Protein AF-A0AAV8ST50-F1 (afdb_monomer)

Secondary structure (DSSP, 8-state):
-EE---SSS-TT-EEEEEE-TTS-EEEEEE--SSSPPPSS--EEE-TTSSEEEEE-TTS-EEEEE-HHHHHHHHHHHHHHHHHHHHHHHHHHHHTS--

Sequence (98 aa):
MAYSADGTSWRNRFFSCGTSKDGESYIFEWNESEGGLPASPRIRFNKDGTLLAVSANDYGIKLLANTDGIRLLRTVENRSYDASRASEAIAKLAVHDM

Solvent-accessible surface area (backbone atoms only — not comparable to full-atom values): 5895 Å² total; per-residue (Å²): 124,52,71,56,80,84,87,64,92,40,86,45,35,39,40,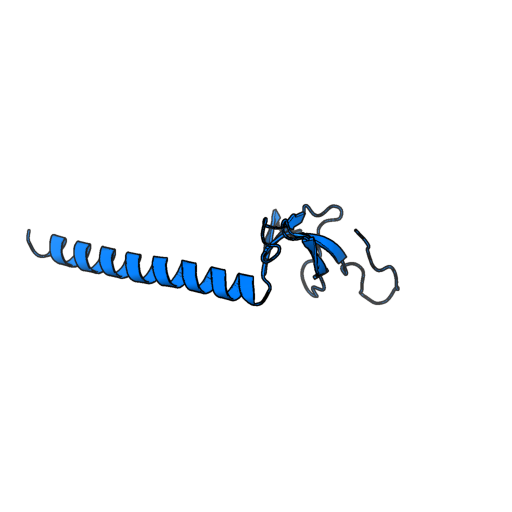45,73,52,64,26,86,88,65,53,74,49,78,46,80,44,78,59,96,76,78,47,64,39,101,78,58,54,76,46,69,47,72,81,60,32,38,39,41,35,39,36,67,84,80,42,75,49,78,47,59,46,74,66,29,49,53,48,53,53,53,53,51,51,54,53,50,54,52,49,52,54,52,49,55,54,53,58,55,63,63,71,77,114

Structure (mmCIF, N/CA/C/O backbone):
data_AF-A0AAV8ST50-F1
#
_entry.id   AF-A0AAV8ST50-F1
#
loop_
_atom_site.group_PDB
_atom_site.id
_atom_site.type_symbol
_atom_site.label_atom_id
_atom_site.label_alt_id
_atom_site.label_comp_id
_atom_site.label_asym_id
_atom_site.label_entity_id
_atom_site.label_seq_id
_atom_site.pdbx_PDB_ins_code
_atom_site.Cartn_x
_atom_site.Cartn_y
_atom_site.Cartn_z
_atom_site.occupancy
_atom_site.B_iso_or_equiv
_atom_site.auth_seq_id
_atom_site.auth_comp_id
_atom_site.auth_asym_id
_atom_site.auth_atom_id
_atom_site.pdbx_PDB_model_num
ATOM 1 N N . MET A 1 1 ? -4.078 -14.366 -6.219 1.00 61.75 1 MET A N 1
ATOM 2 C CA . MET A 1 1 ? -3.713 -13.198 -7.049 1.00 61.75 1 MET A CA 1
ATOM 3 C C . MET A 1 1 ? -4.138 -13.497 -8.470 1.00 61.75 1 MET A C 1
ATOM 5 O O . MET A 1 1 ? -3.898 -14.616 -8.911 1.00 61.75 1 MET A O 1
ATOM 9 N N . ALA A 1 2 ? -4.791 -12.551 -9.141 1.00 61.34 2 ALA A N 1
ATOM 10 C CA . ALA A 1 2 ? -5.241 -12.715 -10.522 1.00 61.34 2 ALA A CA 1
ATOM 11 C C . ALA A 1 2 ? -4.762 -11.537 -11.381 1.00 61.34 2 ALA A C 1
ATOM 13 O O . ALA A 1 2 ? -4.746 -10.395 -10.917 1.00 61.34 2 ALA A O 1
ATOM 14 N N . TYR A 1 3 ? -4.375 -11.841 -12.620 1.00 63.94 3 TYR A N 1
ATOM 15 C CA . TYR A 1 3 ? -3.946 -10.880 -13.635 1.00 63.94 3 TYR A CA 1
ATOM 16 C C . TYR A 1 3 ? -4.950 -10.902 -14.792 1.00 63.94 3 TYR A C 1
ATOM 18 O O . TYR A 1 3 ? -5.408 -11.981 -15.171 1.00 63.94 3 TYR A O 1
ATOM 26 N N . SER A 1 4 ? -5.288 -9.738 -15.354 1.00 61.72 4 SER A N 1
ATOM 27 C CA . SER A 1 4 ? -6.146 -9.673 -16.548 1.00 61.72 4 SER A CA 1
ATOM 28 C C . SER A 1 4 ? -5.357 -10.031 -17.811 1.00 61.72 4 SER A C 1
ATOM 30 O O . SER A 1 4 ? -4.208 -9.617 -17.966 1.00 61.72 4 SER A O 1
ATOM 32 N N . ALA A 1 5 ? -5.966 -10.800 -18.717 1.00 54.38 5 ALA A N 1
ATOM 33 C CA . ALA A 1 5 ? -5.338 -11.295 -19.949 1.00 54.38 5 ALA A CA 1
ATOM 34 C C . ALA A 1 5 ? -5.988 -10.748 -21.240 1.00 54.38 5 ALA A C 1
ATOM 36 O O . ALA A 1 5 ? -5.645 -11.183 -22.337 1.00 54.38 5 ALA A O 1
ATOM 37 N N . ASP A 1 6 ? -6.910 -9.792 -21.137 1.00 57.78 6 ASP A N 1
ATOM 38 C CA . ASP A 1 6 ? -7.862 -9.363 -22.175 1.00 57.78 6 ASP A CA 1
ATOM 39 C C . ASP A 1 6 ? -7.309 -8.404 -23.254 1.00 57.78 6 ASP A C 1
ATOM 41 O O . ASP A 1 6 ? -8.026 -7.577 -23.813 1.00 57.78 6 ASP A O 1
ATOM 45 N N . GLY A 1 7 ? -6.034 -8.559 -23.623 1.00 53.72 7 GLY A N 1
ATOM 46 C CA . GLY A 1 7 ? -5.491 -8.147 -24.930 1.00 53.72 7 GLY A CA 1
ATOM 47 C C . GLY A 1 7 ? -5.442 -6.649 -25.280 1.00 53.72 7 GLY A C 1
ATOM 48 O O . GLY A 1 7 ? -4.816 -6.296 -26.274 1.00 53.72 7 GLY A O 1
ATOM 49 N N . THR A 1 8 ? -6.027 -5.755 -24.486 1.00 55.75 8 THR A N 1
ATOM 50 C CA . THR A 1 8 ? -6.107 -4.313 -24.770 1.00 55.75 8 THR A CA 1
ATOM 51 C C . THR A 1 8 ? -5.428 -3.540 -23.645 1.00 55.75 8 THR A C 1
ATOM 53 O O . THR A 1 8 ? -6.045 -3.300 -22.638 1.00 55.75 8 THR A O 1
ATOM 56 N N . SER A 1 9 ? -4.138 -3.196 -23.727 1.00 53.00 9 SER A N 1
ATOM 57 C CA . SER A 1 9 ? -3.388 -2.407 -22.708 1.00 53.00 9 SER A CA 1
ATOM 58 C C . SER A 1 9 ? -3.426 -2.846 -21.218 1.00 53.00 9 SER A C 1
ATOM 60 O O . SER A 1 9 ? -2.781 -2.213 -20.388 1.00 53.00 9 SER A O 1
ATOM 62 N N . TRP A 1 10 ? -4.082 -3.945 -20.834 1.00 53.50 10 TRP A N 1
ATOM 63 C CA . TRP A 1 10 ? -4.303 -4.343 -19.429 1.00 53.50 10 TRP A CA 1
ATOM 64 C C . TRP A 1 10 ? -3.213 -5.220 -18.805 1.00 53.50 10 TRP A C 1
ATOM 66 O O . TRP A 1 10 ? -3.426 -5.825 -17.752 1.00 53.50 10 TRP A O 1
ATOM 76 N N . ARG A 1 11 ? -2.008 -5.264 -19.386 1.00 56.47 11 ARG A N 1
ATOM 77 C CA . ARG A 1 11 ? -0.914 -6.099 -18.853 1.00 56.47 11 ARG A CA 1
ATOM 78 C C . ARG A 1 11 ? -0.498 -5.784 -17.410 1.00 56.47 11 ARG A C 1
ATOM 80 O O . ARG A 1 11 ? 0.216 -6.586 -16.823 1.00 56.47 11 ARG A O 1
ATOM 87 N N . ASN A 1 12 ? -0.990 -4.694 -16.821 1.00 62.22 12 ASN A N 1
ATOM 88 C CA . ASN A 1 12 ? -0.680 -4.293 -15.451 1.00 62.22 12 ASN A CA 1
ATOM 89 C C . ASN A 1 12 ? -1.901 -4.206 -14.531 1.00 62.22 12 ASN A C 1
ATOM 91 O O . ASN A 1 12 ? -1.792 -3.598 -13.466 1.00 62.22 12 ASN A O 1
ATOM 95 N N . ARG A 1 13 ? -3.053 -4.792 -14.899 1.00 71.69 13 ARG A N 1
ATOM 96 C CA . ARG A 1 13 ? -4.159 -4.872 -13.942 1.00 71.69 13 ARG A CA 1
ATOM 97 C C . ARG A 1 13 ? -3.961 -6.048 -13.006 1.00 71.69 13 ARG A C 1
ATOM 99 O O . ARG A 1 13 ? -3.952 -7.207 -13.427 1.00 71.69 13 ARG A O 1
ATOM 106 N N . PHE A 1 14 ? -3.813 -5.722 -11.733 1.00 76.56 14 PHE A N 1
ATOM 107 C CA . PHE A 1 14 ? -3.565 -6.690 -10.685 1.00 76.56 14 PHE A CA 1
ATOM 108 C C . PHE A 1 14 ? -4.685 -6.637 -9.649 1.00 76.56 14 PHE A C 1
ATOM 110 O O . PHE A 1 14 ? -5.026 -5.568 -9.143 1.00 76.56 14 PHE A O 1
ATOM 117 N N . PHE A 1 15 ? -5.225 -7.810 -9.320 1.00 78.12 15 PHE A N 1
ATOM 118 C CA . PHE A 1 15 ? -6.223 -7.961 -8.271 1.00 78.12 15 PHE A CA 1
ATOM 119 C C . PHE A 1 15 ? -5.649 -8.734 -7.085 1.00 78.12 15 PHE A C 1
ATOM 121 O O . PHE A 1 15 ? -5.124 -9.850 -7.225 1.00 78.12 15 PHE A O 1
ATOM 128 N N . SER A 1 16 ? -5.817 -8.157 -5.897 1.00 80.25 16 SER A N 1
ATOM 129 C CA . SER A 1 16 ? -5.548 -8.815 -4.621 1.00 80.25 16 SER A CA 1
ATOM 130 C C . SER A 1 16 ? -6.794 -8.812 -3.760 1.00 80.25 16 SER A C 1
ATOM 132 O O . SER A 1 16 ? -7.520 -7.828 -3.724 1.00 80.25 16 SER A O 1
ATOM 134 N N . CYS A 1 17 ? -7.020 -9.897 -3.035 1.00 84.06 17 CYS A N 1
ATOM 135 C CA . CYS A 1 17 ? -8.045 -9.968 -2.010 1.00 84.06 17 CYS A CA 1
ATOM 136 C C . CYS A 1 17 ? -7.420 -10.420 -0.692 1.00 84.06 17 CYS A C 1
ATOM 138 O O . CYS A 1 17 ? -6.375 -11.078 -0.678 1.00 84.06 17 CYS A O 1
ATOM 140 N N . GLY A 1 18 ? -8.059 -10.063 0.411 1.00 83.38 18 GLY A N 1
ATOM 141 C CA . GLY A 1 18 ? -7.682 -10.536 1.732 1.00 83.38 18 GLY A CA 1
ATOM 142 C C . GLY A 1 18 ? -8.773 -10.254 2.751 1.00 83.38 18 GLY A C 1
ATOM 143 O O . GLY A 1 18 ? -9.815 -9.686 2.431 1.00 83.38 18 GLY A O 1
ATOM 144 N N . THR A 1 19 ? -8.522 -10.684 3.979 1.00 83.00 19 THR A N 1
ATOM 145 C CA . THR A 1 19 ? -9.422 -10.500 5.118 1.00 83.00 19 THR A CA 1
ATOM 146 C C . THR A 1 19 ? -8.665 -9.838 6.261 1.00 83.00 19 THR A C 1
ATOM 148 O O . THR A 1 19 ? -7.487 -10.137 6.489 1.00 83.00 19 THR A O 1
ATOM 151 N N . SER A 1 20 ? -9.308 -8.909 6.965 1.00 81.88 20 SER A N 1
ATOM 152 C CA . SER A 1 20 ? -8.765 -8.290 8.173 1.00 81.88 20 SER A CA 1
ATOM 153 C C . SER A 1 20 ? -8.850 -9.265 9.350 1.00 81.88 20 SER A C 1
ATOM 155 O O . SER A 1 20 ? -9.420 -10.356 9.246 1.00 81.88 20 SER A O 1
ATOM 157 N N . LYS A 1 21 ? -8.288 -8.882 10.501 1.00 76.88 21 LYS A N 1
ATOM 158 C CA . LYS A 1 21 ? -8.413 -9.698 11.721 1.00 76.88 21 LYS A CA 1
ATOM 159 C C . LYS A 1 21 ? -9.835 -9.750 12.277 1.00 76.88 21 LYS A C 1
ATOM 161 O O . LYS A 1 21 ? -10.145 -10.700 12.986 1.00 76.88 21 LYS A O 1
ATOM 166 N N . ASP A 1 22 ? -10.672 -8.784 11.920 1.00 84.69 22 ASP A N 1
ATOM 167 C CA . ASP A 1 22 ? -12.070 -8.714 12.349 1.00 84.69 22 ASP A CA 1
ATOM 168 C C . ASP A 1 22 ? -13.006 -9.468 11.386 1.00 84.69 22 ASP A C 1
ATOM 170 O O . ASP A 1 22 ? -14.211 -9.526 11.604 1.00 84.69 22 ASP A O 1
ATOM 174 N N . GLY A 1 23 ? -12.452 -10.084 10.333 1.00 83.88 23 GLY A N 1
ATOM 175 C CA . GLY A 1 23 ? -13.205 -10.850 9.336 1.00 83.88 23 GLY A CA 1
ATOM 176 C C . GLY A 1 23 ? -13.674 -10.030 8.132 1.00 83.88 23 GLY A C 1
ATOM 177 O O . GLY A 1 23 ? -14.264 -10.591 7.210 1.00 83.88 23 GLY A O 1
ATOM 178 N N . GLU A 1 24 ? -13.366 -8.734 8.090 1.00 84.12 24 GLU A N 1
ATOM 179 C CA . GLU A 1 24 ? -13.742 -7.864 6.975 1.00 84.12 24 GLU A CA 1
ATOM 180 C C . GLU A 1 24 ? -12.957 -8.220 5.714 1.00 84.12 24 GLU A C 1
ATOM 182 O O . GLU A 1 24 ? -11.727 -8.290 5.725 1.00 84.12 24 GLU A O 1
ATOM 187 N N . SER A 1 25 ? -13.670 -8.442 4.613 1.00 85.31 25 SER A N 1
ATOM 188 C CA . SER A 1 25 ? -13.063 -8.776 3.324 1.00 85.31 25 SER A CA 1
ATOM 189 C C . SER A 1 25 ? -12.745 -7.515 2.532 1.00 85.31 25 SER A C 1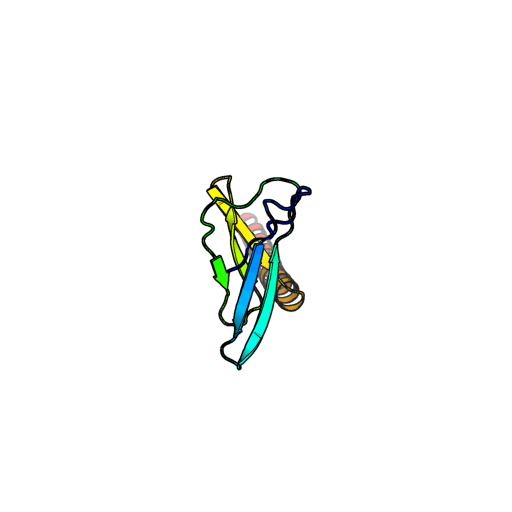
ATOM 191 O O . SER A 1 25 ? -13.570 -6.612 2.425 1.00 85.31 25 SER A O 1
ATOM 193 N N . TYR A 1 26 ? -11.570 -7.476 1.913 1.00 80.69 26 TYR A N 1
ATOM 194 C CA . TYR A 1 26 ? -11.162 -6.392 1.028 1.00 80.69 26 TYR A CA 1
ATOM 195 C C . TYR A 1 26 ? -10.683 -6.935 -0.315 1.00 80.69 26 TYR A C 1
ATOM 197 O O . TYR A 1 26 ? -10.032 -7.980 -0.407 1.00 80.69 26 TYR A O 1
ATOM 205 N N . ILE A 1 27 ? -10.997 -6.189 -1.370 1.00 82.75 27 ILE A N 1
ATOM 206 C CA . ILE A 1 27 ? -10.481 -6.388 -2.720 1.00 82.75 27 ILE A CA 1
ATOM 207 C C . ILE A 1 27 ? -9.750 -5.115 -3.113 1.00 82.75 27 ILE A C 1
ATOM 209 O O . ILE A 1 27 ? -10.228 -4.007 -2.884 1.00 82.75 27 ILE A O 1
ATOM 213 N N . PHE A 1 28 ? -8.581 -5.295 -3.705 1.00 77.31 28 PHE A N 1
ATOM 214 C CA . PHE A 1 28 ? -7.745 -4.234 -4.210 1.00 77.31 28 PHE A CA 1
ATOM 215 C C . PHE A 1 28 ? -7.544 -4.421 -5.709 1.00 77.31 28 PHE A C 1
ATOM 217 O O . PHE A 1 28 ? -7.097 -5.484 -6.148 1.00 77.31 28 PHE A O 1
ATOM 224 N N . GLU A 1 29 ? -7.851 -3.378 -6.472 1.00 79.88 29 GLU A N 1
ATOM 225 C CA . GLU A 1 29 ? -7.540 -3.280 -7.891 1.00 79.88 29 GLU A CA 1
ATOM 226 C C . GLU A 1 29 ? -6.388 -2.296 -8.073 1.00 79.88 29 GLU A C 1
ATOM 228 O O . GLU A 1 29 ? -6.476 -1.127 -7.699 1.00 79.88 29 GLU A O 1
ATOM 233 N N . TRP A 1 30 ? -5.298 -2.778 -8.656 1.00 75.94 30 TRP A N 1
ATOM 234 C CA . TRP A 1 30 ? -4.220 -1.929 -9.128 1.00 75.94 30 TRP A CA 1
ATOM 235 C C . TRP A 1 30 ? -4.376 -1.716 -10.626 1.00 75.94 30 TRP A C 1
ATOM 237 O O . TRP A 1 30 ? -4.335 -2.673 -11.402 1.00 75.94 30 TRP A O 1
ATOM 247 N N . ASN A 1 31 ? -4.532 -0.458 -11.019 1.00 74.88 31 ASN A N 1
ATOM 248 C CA . ASN A 1 31 ? -4.642 -0.039 -12.404 1.00 74.88 31 ASN A CA 1
ATOM 249 C C . ASN A 1 31 ? -3.827 1.242 -12.580 1.00 74.88 31 ASN A C 1
ATOM 251 O O . ASN A 1 31 ? -4.294 2.331 -12.251 1.00 74.88 31 ASN A O 1
ATOM 255 N N . GLU A 1 32 ? -2.586 1.093 -13.035 1.00 67.94 32 GLU A N 1
ATOM 256 C CA . GLU A 1 32 ? -1.688 2.220 -13.260 1.00 67.94 32 GLU A CA 1
ATOM 257 C C . GLU A 1 32 ? -1.287 2.321 -14.734 1.00 67.94 32 GLU A C 1
ATOM 259 O O . GLU A 1 32 ? -0.941 1.317 -15.365 1.00 67.94 32 GLU A O 1
ATOM 264 N N . SER A 1 33 ? -1.326 3.548 -15.265 1.00 62.94 33 SER A N 1
ATOM 265 C CA . SER A 1 33 ? -0.968 3.872 -16.648 1.00 62.94 33 SER A CA 1
ATOM 266 C C . SER A 1 33 ? 0.537 4.038 -16.869 1.00 62.94 33 SER A C 1
ATOM 268 O O . SER A 1 33 ? 1.012 3.768 -17.969 1.00 62.94 33 SER A O 1
ATOM 270 N N . GLU A 1 34 ? 1.296 4.449 -15.848 1.00 58.12 34 GLU A N 1
ATOM 271 C CA . GLU A 1 34 ? 2.740 4.685 -15.934 1.00 58.12 34 GLU A CA 1
ATOM 272 C C . GLU A 1 34 ? 3.495 3.907 -14.851 1.00 58.12 34 GLU A C 1
ATOM 274 O O . GLU A 1 34 ? 3.343 4.159 -13.663 1.00 58.12 34 GLU A O 1
ATOM 279 N N . GLY A 1 35 ? 4.334 2.956 -15.271 1.00 62.09 35 GLY A N 1
ATOM 280 C CA . GLY A 1 35 ? 5.181 2.183 -14.360 1.00 62.09 35 GLY A CA 1
ATOM 281 C C . GLY A 1 35 ? 4.459 0.989 -13.744 1.00 62.09 35 GLY A C 1
ATOM 282 O O . GLY A 1 35 ? 4.113 0.990 -12.572 1.00 62.09 35 GLY A O 1
ATOM 283 N N . GLY A 1 36 ? 4.272 -0.065 -14.543 1.00 72.12 36 GLY A N 1
ATOM 284 C CA . GLY A 1 36 ? 3.696 -1.330 -14.088 1.00 72.12 36 GLY A CA 1
ATOM 285 C C . GLY A 1 36 ? 4.351 -1.925 -12.843 1.00 72.12 36 GLY A C 1
ATOM 286 O O . GLY A 1 36 ? 5.410 -1.495 -12.388 1.00 72.12 36 GLY A O 1
ATOM 287 N N . LEU A 1 37 ? 3.743 -2.984 -12.323 1.00 78.56 37 LEU A N 1
ATOM 288 C CA . LEU A 1 37 ? 4.346 -3.781 -11.261 1.00 78.56 37 LEU A CA 1
ATOM 289 C C . LEU A 1 37 ? 5.453 -4.690 -11.828 1.00 78.56 37 LEU A C 1
ATOM 291 O O . LEU A 1 37 ? 5.418 -5.036 -13.014 1.00 78.56 37 LEU A O 1
ATOM 295 N N . PRO A 1 38 ? 6.437 -5.101 -11.012 1.00 78.19 38 PRO A N 1
ATOM 296 C CA . PRO A 1 38 ? 7.361 -6.161 -11.399 1.00 78.19 38 PRO A CA 1
ATOM 297 C C . PRO A 1 38 ? 6.605 -7.464 -11.651 1.00 78.19 38 PRO A C 1
ATOM 299 O O . PRO A 1 38 ? 5.502 -7.659 -11.144 1.00 78.19 38 PRO A O 1
ATOM 302 N N . ALA A 1 39 ? 7.222 -8.384 -12.398 1.00 76.81 39 ALA A N 1
ATOM 303 C CA . ALA A 1 39 ? 6.618 -9.679 -12.734 1.00 76.81 39 ALA A CA 1
ATOM 304 C C . ALA A 1 39 ? 6.142 -10.461 -11.491 1.00 76.81 39 ALA A C 1
ATOM 306 O O . ALA A 1 39 ? 5.133 -11.158 -11.548 1.00 76.81 39 ALA A O 1
ATOM 307 N N . SER A 1 40 ? 6.838 -10.286 -10.362 1.00 77.81 40 SER A N 1
ATOM 308 C CA . SER A 1 40 ? 6.497 -10.878 -9.066 1.00 77.81 40 SER A CA 1
ATOM 309 C C . SER A 1 40 ? 6.460 -9.797 -7.978 1.00 77.81 40 SER A C 1
ATOM 311 O O . SER A 1 40 ? 7.445 -9.628 -7.251 1.00 77.81 40 SER A O 1
ATOM 313 N N . PRO A 1 41 ? 5.358 -9.037 -7.850 1.00 82.88 41 PRO A N 1
ATOM 314 C CA . PRO A 1 41 ? 5.263 -7.985 -6.853 1.00 82.88 41 PRO A CA 1
ATOM 315 C C . PRO A 1 41 ? 5.118 -8.573 -5.448 1.00 82.88 41 PRO A C 1
ATOM 317 O O . PRO A 1 41 ? 4.350 -9.505 -5.207 1.00 82.88 41 PRO A O 1
ATOM 320 N N . ARG A 1 42 ? 5.848 -8.005 -4.486 1.00 85.94 42 ARG A N 1
ATOM 321 C CA . ARG A 1 42 ? 5.654 -8.273 -3.059 1.00 85.94 42 ARG A CA 1
ATOM 322 C C . ARG A 1 42 ? 4.566 -7.366 -2.523 1.00 85.94 42 ARG A C 1
ATOM 324 O O . ARG A 1 42 ? 4.616 -6.156 -2.716 1.00 85.94 42 ARG A O 1
ATOM 331 N N . ILE A 1 43 ? 3.613 -7.979 -1.830 1.00 86.56 43 ILE A N 1
ATOM 332 C CA . ILE A 1 43 ? 2.392 -7.321 -1.376 1.00 86.56 43 ILE A CA 1
ATOM 333 C C . ILE A 1 43 ? 2.188 -7.605 0.106 1.00 86.56 43 ILE A C 1
ATOM 335 O O . ILE A 1 43 ? 2.371 -8.740 0.566 1.00 86.56 43 ILE A O 1
ATOM 339 N N . ARG A 1 44 ? 1.834 -6.565 0.862 1.00 89.44 44 ARG A N 1
ATOM 340 C CA . ARG A 1 44 ? 1.523 -6.647 2.291 1.00 89.44 44 ARG A CA 1
ATOM 341 C C . ARG A 1 44 ? 0.348 -5.743 2.627 1.00 89.44 44 ARG A C 1
ATOM 343 O O . ARG A 1 44 ? 0.396 -4.552 2.341 1.00 89.44 44 ARG A O 1
ATOM 350 N N . PHE A 1 45 ? -0.650 -6.307 3.294 1.00 86.69 45 PHE A N 1
ATOM 351 C CA . PHE A 1 45 ? -1.695 -5.534 3.955 1.00 86.69 45 PHE A CA 1
ATOM 352 C C . PHE A 1 45 ? -1.282 -5.247 5.393 1.00 86.69 45 PHE A C 1
ATOM 354 O O . PHE A 1 45 ? -0.653 -6.086 6.048 1.00 86.69 45 PHE A O 1
ATOM 361 N N . ASN A 1 46 ? -1.643 -4.069 5.894 1.00 88.38 46 ASN A N 1
ATOM 362 C CA . ASN A 1 46 ? -1.630 -3.855 7.332 1.00 88.38 46 ASN A CA 1
ATOM 363 C C . ASN A 1 46 ? -2.735 -4.689 8.007 1.00 88.38 46 ASN A C 1
ATOM 365 O O . ASN A 1 46 ? -3.663 -5.183 7.366 1.00 88.38 46 ASN A O 1
ATOM 369 N N . LYS A 1 47 ? -2.622 -4.845 9.330 1.00 86.75 47 LYS A N 1
ATOM 370 C CA . LYS A 1 47 ? -3.555 -5.640 10.144 1.00 86.75 47 LYS A CA 1
ATOM 371 C C . LYS A 1 47 ? -5.019 -5.219 9.952 1.00 86.75 47 LYS A C 1
ATOM 373 O O . LYS A 1 47 ? -5.891 -6.086 9.941 1.00 86.75 47 LYS A O 1
ATOM 378 N N . ASP A 1 48 ? -5.245 -3.920 9.804 1.00 87.44 48 ASP A N 1
ATOM 379 C CA . ASP A 1 48 ? -6.581 -3.326 9.767 1.00 87.44 48 ASP A CA 1
ATOM 380 C C . ASP A 1 48 ? -7.169 -3.305 8.344 1.00 87.44 48 ASP A C 1
ATOM 382 O O . ASP A 1 48 ? -8.313 -2.914 8.154 1.00 87.44 48 ASP A O 1
ATOM 386 N N . GLY A 1 49 ? -6.399 -3.714 7.326 1.00 86.38 49 GLY A N 1
ATOM 387 C CA . GLY A 1 49 ? -6.830 -3.713 5.922 1.00 86.38 49 GLY A CA 1
ATOM 388 C C . GLY A 1 49 ? -6.956 -2.321 5.288 1.00 86.38 49 GLY A C 1
ATOM 389 O O . GLY A 1 49 ? -7.473 -2.197 4.182 1.00 86.38 49 GLY A O 1
ATOM 390 N N . THR A 1 50 ? -6.487 -1.267 5.960 1.00 88.94 50 THR A N 1
ATOM 391 C CA . THR A 1 50 ? -6.579 0.126 5.493 1.00 88.94 50 THR A CA 1
ATOM 392 C C . THR A 1 50 ? -5.414 0.567 4.604 1.00 88.94 50 THR A C 1
ATOM 394 O O . THR A 1 50 ? -5.546 1.549 3.871 1.00 88.94 50 THR A O 1
ATOM 397 N N . LEU A 1 51 ? -4.283 -0.150 4.647 1.00 90.25 51 LEU A N 1
ATOM 398 C CA . LEU A 1 51 ? -3.063 0.144 3.891 1.00 90.25 51 LEU A CA 1
ATOM 399 C C . LEU A 1 51 ? -2.551 -1.097 3.152 1.00 90.25 51 LEU A C 1
ATOM 401 O O . LEU A 1 51 ? -2.480 -2.192 3.719 1.00 90.25 51 LEU A O 1
ATOM 405 N N . LEU A 1 52 ? -2.101 -0.890 1.916 1.00 89.38 52 LEU A N 1
ATOM 406 C CA . LEU A 1 52 ? -1.454 -1.887 1.073 1.00 89.38 52 LEU A CA 1
ATOM 407 C C . LEU A 1 52 ? -0.085 -1.384 0.608 1.00 89.38 52 LEU A C 1
ATOM 409 O O . LEU A 1 52 ? 0.007 -0.338 -0.027 1.00 89.38 52 LEU A O 1
ATOM 413 N N . ALA A 1 53 ? 0.970 -2.148 0.883 1.00 90.81 53 ALA A N 1
ATOM 414 C CA . ALA A 1 53 ? 2.306 -1.902 0.351 1.00 90.81 53 ALA A CA 1
ATOM 415 C C . ALA A 1 53 ? 2.594 -2.844 -0.820 1.00 90.81 53 ALA A C 1
ATOM 417 O O . ALA A 1 53 ? 2.418 -4.060 -0.687 1.00 90.81 53 ALA A O 1
ATOM 418 N N . VAL A 1 54 ? 3.067 -2.286 -1.937 1.00 88.06 54 VAL A N 1
ATOM 419 C CA . VAL A 1 54 ? 3.402 -3.017 -3.165 1.00 88.06 54 VAL A CA 1
ATOM 420 C C . VAL A 1 54 ? 4.809 -2.639 -3.628 1.00 88.06 54 VAL A C 1
ATOM 422 O O . VAL A 1 54 ? 5.142 -1.458 -3.707 1.00 88.06 54 VAL A O 1
ATOM 425 N N . SER A 1 55 ? 5.648 -3.627 -3.947 1.00 87.62 55 SER A N 1
ATOM 426 C CA . SER A 1 55 ? 6.940 -3.372 -4.605 1.00 87.62 55 SER A CA 1
ATOM 427 C C . SER A 1 55 ? 6.736 -2.903 -6.047 1.00 87.62 55 SER A C 1
ATOM 429 O O . SER A 1 55 ? 5.996 -3.554 -6.789 1.00 87.62 55 SER A O 1
ATOM 431 N N . ALA A 1 56 ? 7.436 -1.851 -6.455 1.00 85.69 56 ALA A N 1
ATOM 432 C CA . ALA A 1 56 ? 7.359 -1.262 -7.787 1.00 85.69 56 ALA A CA 1
ATOM 433 C C . ALA A 1 56 ? 8.618 -1.547 -8.631 1.00 85.69 56 ALA A C 1
ATOM 435 O O . ALA A 1 56 ? 9.631 -2.037 -8.129 1.00 85.69 56 ALA A O 1
ATOM 436 N N . ASN A 1 57 ? 8.527 -1.294 -9.941 1.00 82.44 57 ASN A N 1
ATOM 437 C CA . ASN A 1 57 ? 9.590 -1.597 -10.912 1.00 82.44 57 ASN A CA 1
ATOM 438 C C . ASN A 1 57 ? 10.849 -0.726 -10.767 1.00 82.44 57 ASN A C 1
ATOM 440 O O . ASN A 1 57 ? 11.921 -1.113 -11.217 1.00 82.44 57 ASN A O 1
ATOM 444 N N . ASP A 1 58 ? 10.732 0.426 -10.123 1.00 83.38 58 ASP A N 1
ATOM 445 C CA . ASP A 1 58 ? 11.806 1.382 -9.842 1.00 83.38 58 ASP A CA 1
ATOM 446 C C . ASP A 1 58 ? 12.573 1.061 -8.547 1.00 83.38 58 ASP A C 1
ATOM 448 O O . ASP A 1 58 ? 13.230 1.928 -7.976 1.00 83.38 58 ASP A O 1
ATOM 452 N N . TYR A 1 59 ? 12.478 -0.183 -8.062 1.00 81.38 59 TYR A N 1
ATOM 453 C CA . TYR A 1 59 ? 12.955 -0.614 -6.741 1.00 81.38 59 TYR A CA 1
ATOM 454 C C . TYR A 1 59 ? 12.277 0.114 -5.564 1.00 81.38 59 TYR A C 1
ATOM 456 O O . TYR A 1 59 ? 12.692 -0.051 -4.414 1.00 81.38 59 TYR A O 1
ATOM 464 N N . GLY A 1 60 ? 11.215 0.880 -5.827 1.00 86.19 60 GLY A N 1
ATOM 465 C CA . GLY A 1 60 ? 10.433 1.591 -4.829 1.00 86.19 60 GLY A CA 1
ATOM 466 C C . GLY A 1 60 ? 9.346 0.739 -4.170 1.00 86.19 60 GLY A C 1
ATOM 467 O O . GLY A 1 60 ? 9.059 -0.401 -4.552 1.00 86.19 60 GLY A O 1
ATOM 468 N N . ILE A 1 61 ? 8.704 1.330 -3.159 1.00 89.44 61 ILE A N 1
ATOM 469 C CA . ILE A 1 61 ? 7.489 0.806 -2.527 1.00 89.44 61 ILE A CA 1
ATOM 470 C C . ILE A 1 61 ? 6.375 1.825 -2.738 1.00 89.44 61 ILE A C 1
ATOM 472 O O . ILE A 1 61 ? 6.503 2.982 -2.341 1.00 89.44 61 ILE A O 1
ATOM 476 N N . LYS A 1 62 ? 5.264 1.377 -3.320 1.00 86.38 62 LYS A N 1
ATOM 477 C CA . LYS A 1 62 ? 4.038 2.162 -3.466 1.00 86.38 62 LYS A CA 1
ATOM 478 C C . LYS A 1 62 ? 3.064 1.776 -2.358 1.00 86.38 62 LYS A C 1
ATOM 480 O O . LYS A 1 62 ? 2.818 0.592 -2.118 1.00 86.38 62 LYS A O 1
ATOM 485 N N . LEU A 1 63 ? 2.545 2.785 -1.663 1.00 88.81 63 LEU A N 1
ATOM 486 C CA . LEU A 1 63 ? 1.535 2.634 -0.621 1.00 88.81 63 LEU A CA 1
ATOM 487 C C . LEU A 1 63 ? 0.185 3.060 -1.176 1.00 88.81 63 LEU A C 1
ATOM 489 O O . LEU A 1 63 ? 0.044 4.168 -1.687 1.00 88.81 63 LEU A O 1
ATOM 493 N N . LEU A 1 64 ? -0.809 2.194 -1.033 1.00 87.00 64 LEU A N 1
ATOM 494 C CA . LEU A 1 64 ? -2.196 2.537 -1.301 1.00 87.00 64 LEU A CA 1
ATOM 495 C C . LEU A 1 64 ? -2.971 2.533 -0.003 1.00 87.00 64 LEU A C 1
ATOM 497 O O . LEU A 1 64 ? -2.797 1.653 0.840 1.00 87.00 64 LEU A O 1
ATOM 501 N N . ALA A 1 65 ? -3.833 3.526 0.134 1.00 88.88 65 ALA A N 1
ATO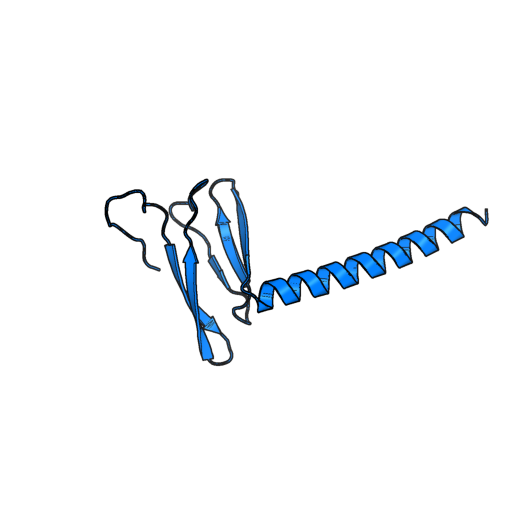M 502 C CA . ALA A 1 65 ? -4.654 3.725 1.305 1.00 88.88 65 ALA A CA 1
ATOM 503 C C . ALA A 1 65 ? -6.107 3.876 0.866 1.00 88.88 65 ALA A C 1
ATOM 505 O O . ALA A 1 65 ? -6.403 4.600 -0.086 1.00 88.88 65 ALA A O 1
ATOM 506 N N . ASN A 1 66 ? -7.015 3.205 1.571 1.00 86.56 66 ASN A N 1
ATOM 507 C CA . ASN A 1 66 ? -8.436 3.515 1.458 1.00 86.56 66 ASN A CA 1
ATOM 508 C C . ASN A 1 66 ? -8.746 4.831 2.202 1.00 86.56 66 ASN A C 1
ATOM 510 O O . ASN A 1 66 ? -7.856 5.462 2.777 1.00 86.56 66 ASN A O 1
ATOM 514 N N . THR A 1 67 ? -10.011 5.255 2.219 1.00 89.81 67 THR A N 1
ATOM 515 C CA . THR A 1 67 ? -10.416 6.489 2.913 1.00 89.81 67 THR A CA 1
ATOM 516 C C . THR A 1 67 ? -9.968 6.507 4.378 1.00 89.81 67 THR A C 1
ATOM 518 O O . THR A 1 67 ? -9.454 7.526 4.838 1.00 89.81 67 THR A O 1
ATOM 521 N N . ASP A 1 68 ? -10.085 5.390 5.099 1.00 89.81 68 ASP A N 1
ATOM 522 C CA . ASP A 1 68 ? -9.669 5.297 6.504 1.00 89.81 68 ASP A CA 1
ATOM 523 C C . ASP A 1 68 ? -8.148 5.371 6.662 1.00 89.81 68 ASP A C 1
ATOM 525 O O . ASP A 1 68 ? -7.647 6.085 7.531 1.00 89.81 68 ASP A O 1
ATOM 529 N N . GLY A 1 69 ? -7.398 4.715 5.776 1.00 91.19 69 GLY A N 1
ATOM 530 C CA . GLY A 1 69 ? -5.942 4.798 5.711 1.00 91.19 69 GLY A CA 1
ATOM 531 C C . GLY A 1 69 ? -5.455 6.218 5.413 1.00 91.19 69 GLY A C 1
ATOM 532 O O . GLY A 1 69 ? -4.532 6.697 6.065 1.00 91.19 69 GLY A O 1
ATOM 533 N N . ILE A 1 70 ? -6.111 6.941 4.499 1.00 91.12 70 ILE A N 1
ATOM 534 C CA . ILE A 1 70 ? -5.798 8.350 4.210 1.00 91.12 70 ILE A CA 1
ATOM 535 C C . ILE A 1 70 ? -6.063 9.221 5.444 1.00 91.12 70 ILE A C 1
ATOM 537 O O . ILE A 1 70 ? -5.259 10.094 5.774 1.00 91.12 70 ILE A O 1
ATOM 541 N N . ARG A 1 71 ? -7.175 8.991 6.154 1.00 91.31 71 ARG A N 1
ATOM 542 C CA . ARG A 1 71 ? -7.495 9.710 7.401 1.00 91.31 71 ARG A CA 1
ATOM 543 C C . ARG A 1 71 ? -6.463 9.434 8.492 1.00 91.31 71 ARG A C 1
ATOM 545 O O . ARG A 1 71 ? -6.058 10.365 9.192 1.00 91.31 71 ARG A O 1
ATOM 552 N N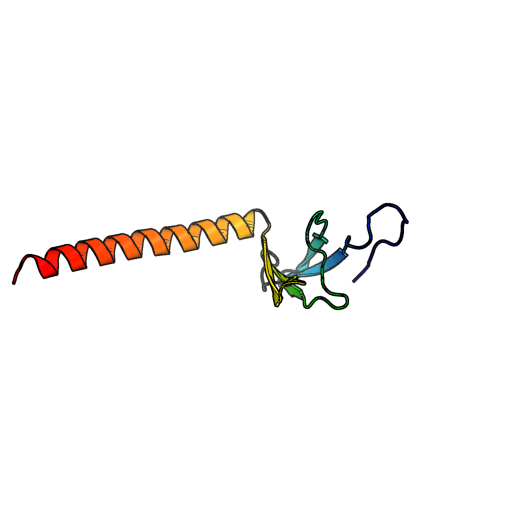 . LEU A 1 72 ? -6.022 8.183 8.615 1.00 87.69 72 LEU A N 1
ATOM 553 C CA . LEU A 1 72 ? -4.965 7.779 9.536 1.00 87.69 72 LEU A CA 1
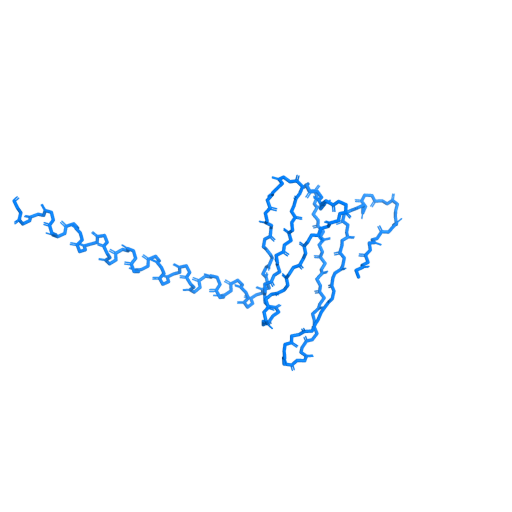ATOM 554 C C . LEU A 1 72 ? -3.647 8.493 9.210 1.00 87.69 72 LEU A C 1
ATOM 556 O O . LEU A 1 72 ? -3.076 9.127 10.096 1.00 87.69 72 LEU A O 1
ATOM 560 N N . LEU A 1 73 ? -3.210 8.451 7.946 1.00 88.88 73 LEU A N 1
ATOM 561 C CA . LEU A 1 73 ? -1.979 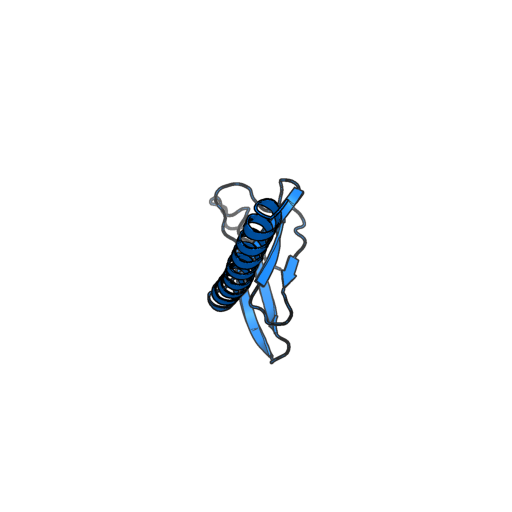9.103 7.487 1.00 88.88 73 LEU A CA 1
ATOM 562 C C . LEU A 1 73 ? -1.997 10.606 7.789 1.00 88.88 73 LEU A C 1
ATOM 564 O O . LEU A 1 73 ? -1.087 11.105 8.446 1.00 88.88 73 LEU A O 1
ATOM 568 N N . ARG A 1 74 ? -3.088 11.300 7.445 1.00 86.19 74 ARG A N 1
ATOM 569 C CA . ARG A 1 74 ? -3.245 12.736 7.731 1.00 86.19 74 ARG A CA 1
ATOM 570 C C . ARG A 1 74 ? -3.204 13.059 9.225 1.00 86.19 74 ARG A C 1
ATOM 572 O O . ARG A 1 74 ? -2.655 14.081 9.618 1.00 86.19 74 ARG A O 1
ATOM 579 N N . THR A 1 75 ? -3.779 12.206 10.073 1.00 81.38 75 THR A N 1
ATOM 580 C CA . THR A 1 75 ? -3.781 12.421 11.531 1.00 81.38 75 THR A CA 1
ATOM 581 C C . THR A 1 75 ? -2.375 12.284 12.120 1.00 81.38 75 THR A C 1
ATOM 583 O O . THR A 1 75 ? -1.982 13.073 12.983 1.00 81.38 75 THR A O 1
ATOM 586 N N . VAL A 1 76 ? -1.611 11.291 11.653 1.00 74.56 76 VAL A N 1
ATOM 587 C CA . VAL A 1 76 ? -0.220 11.069 12.074 1.00 74.56 76 VAL A CA 1
ATOM 588 C C . VAL A 1 76 ? 0.671 12.223 11.615 1.00 74.56 76 VAL A C 1
ATOM 590 O O . VAL A 1 76 ? 1.403 12.783 12.432 1.00 74.56 76 VAL A O 1
ATOM 593 N N . GLU A 1 77 ? 0.557 12.629 10.349 1.00 72.19 77 GLU A N 1
ATOM 594 C CA . GLU A 1 77 ? 1.306 13.760 9.795 1.00 72.19 77 GLU A CA 1
ATOM 595 C C . GLU A 1 77 ? 1.016 15.052 10.565 1.00 72.19 77 GLU A C 1
ATOM 597 O O . GLU A 1 77 ? 1.951 15.731 10.988 1.00 72.19 77 GLU A O 1
ATOM 602 N N . ASN A 1 78 ? -0.253 15.349 10.859 1.00 66.56 78 ASN A N 1
ATOM 603 C CA . ASN A 1 78 ? -0.624 16.581 11.555 1.00 66.56 78 ASN A CA 1
ATOM 604 C C . ASN A 1 78 ? -0.060 16.650 12.986 1.00 66.56 78 ASN A C 1
ATOM 606 O O . ASN A 1 78 ? 0.451 17.689 13.397 1.00 66.56 78 ASN A O 1
ATOM 610 N N . ARG A 1 79 ? -0.068 15.535 13.735 1.00 62.66 79 ARG A N 1
ATOM 611 C CA . ARG A 1 79 ? 0.583 15.476 15.060 1.00 62.66 79 ARG A CA 1
ATOM 612 C C . ARG A 1 79 ? 2.091 15.680 14.977 1.00 62.66 79 ARG A C 1
ATOM 614 O O . ARG A 1 79 ? 2.655 16.361 15.828 1.00 62.66 79 ARG A O 1
ATOM 621 N N . SER A 1 80 ? 2.742 15.069 13.987 1.00 65.81 80 SER A N 1
ATOM 622 C CA . SER A 1 80 ? 4.190 15.198 13.808 1.00 65.81 80 SER A CA 1
ATOM 623 C C . SER A 1 80 ? 4.590 16.624 13.420 1.00 65.81 80 SER A C 1
ATOM 625 O O . SER A 1 80 ? 5.561 17.157 13.954 1.00 65.81 80 SER A O 1
ATOM 627 N N . TYR A 1 81 ? 3.786 17.273 12.575 1.00 62.09 81 TYR A N 1
ATOM 628 C CA . TYR A 1 81 ? 3.983 18.654 12.160 1.00 62.09 81 TYR A CA 1
ATOM 629 C C . TYR A 1 81 ? 3.812 19.632 13.332 1.00 62.09 81 TYR A C 1
ATOM 631 O O . TYR A 1 81 ? 4.705 20.442 13.579 1.00 62.09 81 TYR A O 1
ATOM 639 N N . ASP A 1 82 ? 2.742 19.516 14.123 1.00 62.34 82 ASP A N 1
ATOM 640 C CA . ASP A 1 82 ? 2.545 20.375 15.302 1.00 62.34 82 ASP A CA 1
ATOM 641 C C . ASP A 1 82 ? 3.639 20.174 16.360 1.00 62.34 82 ASP A C 1
ATOM 643 O O . ASP A 1 82 ? 4.179 21.147 16.893 1.00 62.34 82 ASP A O 1
ATOM 647 N N . ALA A 1 83 ? 4.035 18.924 16.622 1.00 66.94 83 ALA A N 1
ATOM 648 C CA . ALA A 1 83 ? 5.141 18.626 17.529 1.00 66.94 83 ALA A CA 1
ATOM 649 C C . ALA A 1 83 ? 6.471 19.220 17.031 1.00 66.94 83 ALA A C 1
ATOM 651 O O . ALA A 1 83 ? 7.244 19.761 17.823 1.00 66.94 83 ALA A O 1
ATOM 652 N N . SER A 1 84 ? 6.720 19.174 15.717 1.00 71.12 84 SER A N 1
ATOM 653 C CA . SER A 1 84 ? 7.917 19.762 15.109 1.00 71.12 84 SER A CA 1
ATOM 654 C C . SER A 1 84 ? 7.950 21.288 15.243 1.00 71.12 84 SER A C 1
ATOM 656 O O . SER A 1 84 ? 8.988 21.839 15.602 1.00 71.12 84 SER A O 1
ATOM 658 N N . ARG A 1 85 ? 6.809 21.976 15.082 1.00 72.31 85 ARG A N 1
ATOM 659 C CA . ARG A 1 85 ? 6.719 23.434 15.272 1.00 72.31 85 ARG A CA 1
ATOM 660 C C . ARG A 1 85 ? 6.875 23.847 16.729 1.00 72.31 85 ARG A C 1
ATOM 662 O O . ARG A 1 85 ? 7.502 24.867 17.003 1.00 72.31 85 ARG A O 1
ATOM 669 N N . ALA A 1 86 ? 6.334 23.066 17.662 1.00 72.12 86 ALA A N 1
ATOM 670 C CA . ALA A 1 86 ? 6.556 23.289 19.087 1.00 72.12 86 ALA A CA 1
ATOM 671 C C . ALA A 1 86 ? 8.046 23.129 19.443 1.00 72.12 86 ALA A C 1
ATOM 673 O O . ALA A 1 86 ? 8.608 23.980 20.130 1.00 72.12 86 ALA A O 1
ATOM 674 N N . SER A 1 87 ? 8.709 22.097 18.906 1.00 71.38 87 SER A N 1
ATOM 675 C CA . SER A 1 87 ? 10.156 21.896 19.052 1.00 71.38 87 SER A CA 1
ATOM 676 C C . SER A 1 87 ? 10.973 23.044 18.447 1.00 71.38 87 SER A C 1
ATOM 678 O O . SER A 1 87 ? 11.932 23.501 19.063 1.00 71.38 87 SER A O 1
ATOM 680 N N . GLU A 1 88 ? 10.609 23.524 17.257 1.00 71.25 88 GLU A N 1
ATOM 681 C CA 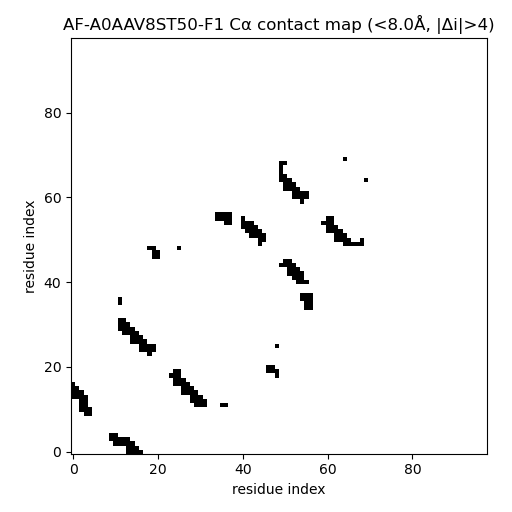. GLU A 1 88 ? 11.301 24.627 16.582 1.00 71.25 88 GLU A CA 1
ATOM 682 C C . GLU A 1 88 ? 11.137 25.950 17.345 1.00 71.25 88 GLU A C 1
ATOM 684 O O . GLU A 1 88 ? 12.106 26.685 17.521 1.00 71.25 88 GLU A O 1
ATOM 689 N N . ALA A 1 89 ? 9.937 26.236 17.863 1.00 71.50 89 ALA A N 1
ATOM 690 C CA . ALA A 1 89 ? 9.676 27.427 18.669 1.00 71.50 89 ALA A CA 1
ATOM 691 C C . ALA A 1 89 ? 10.486 27.432 19.978 1.00 71.50 89 ALA A C 1
ATOM 693 O O . ALA A 1 89 ? 11.050 28.463 20.345 1.00 71.50 89 ALA A O 1
ATOM 694 N N . ILE A 1 90 ? 10.598 26.278 20.646 1.00 73.88 90 ILE A N 1
ATOM 695 C CA . ILE A 1 90 ? 11.406 26.119 21.865 1.00 73.88 90 ILE A CA 1
ATOM 696 C C . ILE A 1 90 ? 12.903 26.266 21.554 1.00 73.88 90 ILE A C 1
ATOM 698 O O . ILE A 1 90 ? 13.613 26.959 22.281 1.00 73.88 90 ILE A O 1
ATOM 702 N N . ALA A 1 91 ? 13.385 25.686 20.450 1.00 71.25 91 ALA A N 1
ATOM 7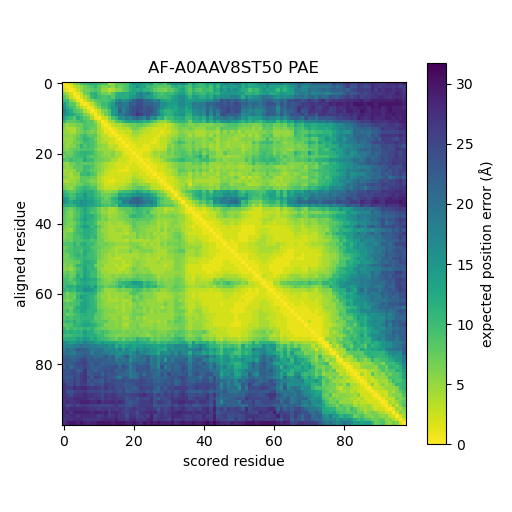03 C CA . ALA A 1 91 ? 14.775 25.844 20.021 1.00 71.25 91 ALA A CA 1
ATOM 704 C C . ALA A 1 91 ? 15.117 27.310 19.698 1.00 71.25 91 ALA A C 1
ATOM 706 O O . ALA A 1 91 ? 16.189 27.787 20.059 1.00 71.25 91 ALA A O 1
ATOM 707 N N . LYS A 1 92 ? 14.194 28.054 19.075 1.00 67.31 92 LYS A N 1
ATOM 708 C CA . LYS A 1 92 ? 14.390 29.475 18.741 1.00 67.31 92 LYS A CA 1
ATOM 709 C C . LYS A 1 92 ? 14.454 30.380 19.973 1.00 67.31 92 LYS A C 1
ATOM 711 O O . LYS A 1 92 ? 15.191 31.359 19.958 1.00 67.31 92 LYS A O 1
ATOM 716 N N . LEU A 1 93 ? 13.711 30.042 21.028 1.00 67.50 93 LEU A N 1
ATOM 717 C CA . LEU A 1 93 ? 13.774 30.722 22.326 1.00 67.50 93 LEU A CA 1
ATOM 718 C C . LEU A 1 93 ? 15.105 30.455 23.045 1.00 67.50 93 LEU A C 1
ATOM 720 O O . LEU A 1 93 ? 15.691 31.382 23.588 1.00 67.50 93 LEU A O 1
ATOM 724 N N . ALA A 1 94 ? 15.625 29.225 22.988 1.00 64.50 94 ALA A N 1
ATOM 725 C CA . ALA A 1 94 ? 16.882 28.857 23.647 1.00 64.50 94 ALA A CA 1
ATOM 726 C C . ALA A 1 94 ? 18.139 29.484 23.008 1.00 64.50 94 ALA A C 1
ATOM 728 O O . ALA A 1 94 ? 19.150 29.646 23.681 1.00 64.50 94 ALA A O 1
ATOM 729 N N . VAL A 1 95 ? 18.088 29.845 21.721 1.00 62.28 95 VAL A N 1
ATOM 730 C CA . VAL A 1 95 ? 19.208 30.500 21.012 1.00 62.28 95 VAL A CA 1
ATOM 731 C C . VAL A 1 95 ? 19.264 32.011 21.282 1.00 62.28 95 VAL A C 1
ATOM 733 O O . VAL A 1 95 ? 20.288 32.635 21.034 1.00 62.28 95 VAL A O 1
ATOM 736 N N . HIS A 1 96 ? 18.187 32.612 21.797 1.00 55.75 96 HIS A N 1
ATOM 737 C CA . HIS A 1 96 ? 18.123 34.052 22.074 1.00 55.75 96 HIS A CA 1
ATOM 738 C C . HIS A 1 96 ? 18.567 34.421 23.511 1.00 55.75 96 HIS A C 1
ATOM 740 O O . HIS A 1 96 ? 18.641 35.603 23.839 1.00 55.75 96 HIS A O 1
ATOM 746 N N . ASP A 1 97 ? 18.878 33.439 24.365 1.00 56.25 97 ASP A N 1
ATOM 747 C CA . ASP A 1 97 ? 19.270 33.637 25.776 1.00 56.25 97 ASP A CA 1
ATOM 748 C C . ASP A 1 97 ? 20.772 33.359 26.040 1.00 56.25 97 ASP A C 1
ATOM 750 O O . ASP A 1 97 ? 21.167 33.045 27.163 1.00 56.25 97 ASP A O 1
ATOM 754 N N . MET A 1 98 ? 21.627 33.467 25.012 1.00 52.00 98 MET A N 1
ATOM 755 C CA . MET A 1 98 ? 23.091 33.343 25.131 1.00 52.00 98 MET A CA 1
ATOM 756 C C . MET A 1 98 ? 23.830 34.537 24.530 1.00 52.00 98 MET A C 1
ATOM 758 O O . MET A 1 98 ? 23.450 34.973 23.420 1.00 52.00 98 MET A O 1
#

InterPro domains:
  IPR027728 Topless family [PTHR44083] (34-88)

Nearest PDB structures (foldseek):
  1a78-assembly1_B  TM=4.021E-01  e=3.731E+00  Rhinella arenarum
  8v48-assembly1_B  TM=3.075E-01  e=2.978E+00  Escherichia coli B185
  2ymz-assembly2_C  TM=3.866E-01  e=4.946E+00  Gallus gallus

Radius of gyration: 19.94 Å; Cα contacts (8 Å, |Δi|>4): 112; chains: 1; bounding box: 37×47×51 Å
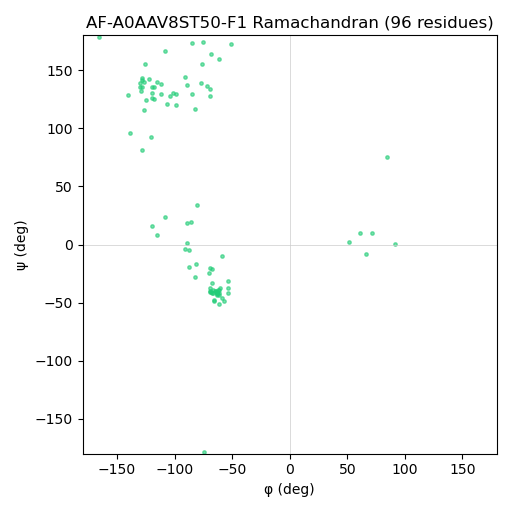
Organism: NCBI:txid1862640

Foldseek 3Di:
DDADDPPDLRRQWDWDWDAAPVGRIDIDTDDDPPFGAPPDWDWDADNGNQKIWIQTPVRDIDIDGDPVRVVVVVVVVVVVVVVVVVVVVVVVVVVVPD

pLDDT: mean 76.0, std 11.57, range [52.0, 91.31]

Mean predicted aligned error: 11.83 Å